Protein AF-A0A7S2UFF2-F1 (afdb_monomer_lite)

Structure (mmCIF, N/CA/C/O backbone):
data_AF-A0A7S2UFF2-F1
#
_entry.id   AF-A0A7S2UFF2-F1
#
loop_
_atom_site.group_PDB
_atom_site.id
_atom_site.type_symbol
_atom_site.label_atom_id
_atom_site.label_alt_id
_atom_site.label_comp_id
_atom_site.label_asym_id
_atom_site.label_entity_id
_atom_site.label_seq_id
_atom_site.pdbx_PDB_ins_code
_atom_site.Cartn_x
_atom_site.Cartn_y
_atom_site.Cartn_z
_atom_site.occupancy
_atom_site.B_iso_or_equiv
_atom_site.auth_seq_id
_atom_site.auth_comp_id
_atom_site.auth_asym_id
_atom_site.auth_atom_id
_atom_site.pdbx_PDB_model_num
ATOM 1 N N . PHE A 1 1 ? 6.960 1.134 -27.432 1.00 47.16 1 PHE A N 1
ATOM 2 C CA . PHE A 1 1 ? 6.741 1.062 -25.981 1.00 47.16 1 PHE A CA 1
ATOM 3 C C . PHE A 1 1 ? 5.262 0.842 -25.765 1.00 47.16 1 PHE A C 1
ATOM 5 O O . PHE A 1 1 ? 4.480 1.693 -26.168 1.00 47.16 1 PHE A O 1
ATOM 12 N N . GLN A 1 2 ? 4.881 -0.328 -25.266 1.00 40.84 2 GLN A N 1
ATOM 13 C CA . GLN A 1 2 ? 3.523 -0.578 -24.803 1.00 40.84 2 GLN A CA 1
ATOM 14 C C . GLN A 1 2 ? 3.663 -0.818 -23.306 1.00 40.84 2 GLN A C 1
ATOM 16 O O . GLN A 1 2 ? 4.032 -1.906 -22.887 1.00 40.84 2 GLN A O 1
ATOM 21 N N . GLU A 1 3 ? 3.528 0.259 -22.533 1.00 48.69 3 GLU A N 1
ATOM 22 C CA . GLU A 1 3 ? 3.512 0.194 -21.074 1.00 48.69 3 GLU A CA 1
ATOM 23 C C . GLU A 1 3 ? 2.222 -0.523 -20.684 1.00 48.69 3 GLU A C 1
ATOM 25 O O . GLU A 1 3 ? 1.137 0.059 -20.717 1.00 48.69 3 GLU A O 1
ATOM 30 N N . SER A 1 4 ? 2.317 -1.822 -20.415 1.00 48.69 4 SER A N 1
ATOM 31 C CA . SER A 1 4 ? 1.225 -2.543 -19.784 1.00 48.69 4 SER A CA 1
ATOM 32 C C . SER A 1 4 ? 1.047 -1.993 -18.372 1.00 48.69 4 SER A C 1
ATOM 34 O O . SER A 1 4 ? 1.967 -2.075 -17.557 1.00 48.69 4 SER A O 1
ATOM 36 N N . GLN A 1 5 ? -0.135 -1.446 -18.091 1.00 57.25 5 GLN A N 1
ATOM 37 C CA . GLN A 1 5 ? -0.567 -1.102 -16.731 1.00 57.25 5 GLN A CA 1
ATOM 38 C C . GLN A 1 5 ? -1.085 -2.337 -15.975 1.00 57.25 5 GLN A C 1
ATOM 40 O O . GLN A 1 5 ? -1.509 -2.225 -14.832 1.00 57.25 5 GLN A O 1
ATOM 45 N N . ASP A 1 6 ? -1.036 -3.510 -16.612 1.00 65.00 6 ASP A N 1
ATOM 46 C CA . ASP A 1 6 ? -1.548 -4.761 -16.071 1.00 65.00 6 ASP A CA 1
ATOM 47 C C . ASP A 1 6 ? -0.401 -5.633 -15.549 1.00 65.00 6 ASP A C 1
ATOM 49 O O . ASP A 1 6 ? 0.459 -6.077 -16.325 1.00 65.00 6 ASP A O 1
ATOM 53 N N . VAL A 1 7 ? -0.437 -5.923 -14.244 1.00 63.56 7 VAL A N 1
ATOM 54 C CA . VAL A 1 7 ? 0.519 -6.790 -13.531 1.00 63.56 7 VAL A CA 1
ATOM 55 C C . VAL A 1 7 ? 0.702 -8.146 -14.215 1.00 63.56 7 VAL A C 1
ATOM 57 O O . VAL A 1 7 ? 1.825 -8.621 -14.351 1.00 63.56 7 VAL A O 1
ATOM 60 N N . GLU A 1 8 ? -0.378 -8.725 -14.741 1.00 67.25 8 GLU A N 1
ATOM 61 C CA . GLU A 1 8 ? -0.381 -10.045 -15.386 1.00 67.25 8 GLU A CA 1
ATOM 62 C C . GLU A 1 8 ? 0.352 -10.062 -16.735 1.00 67.25 8 GLU A C 1
ATOM 64 O O . GLU A 1 8 ? 0.921 -11.075 -17.142 1.00 67.25 8 GLU A O 1
ATOM 69 N N . SER A 1 9 ? 0.359 -8.935 -17.450 1.00 70.38 9 SER A N 1
ATOM 70 C CA . SER A 1 9 ? 0.956 -8.851 -18.789 1.00 70.38 9 SER A CA 1
ATOM 71 C C . SER A 1 9 ? 2.381 -8.296 -18.781 1.00 70.38 9 SER A C 1
ATOM 73 O O . SER A 1 9 ? 3.124 -8.482 -19.752 1.00 70.38 9 SER A O 1
ATOM 75 N N . CYS A 1 10 ? 2.805 -7.689 -17.670 1.00 76.25 10 CYS A N 1
ATOM 76 C CA . CYS A 1 10 ? 4.145 -7.134 -17.519 1.00 76.25 10 CYS A CA 1
ATOM 77 C C . CYS A 1 10 ? 5.276 -8.181 -17.660 1.00 76.25 10 CYS A C 1
ATOM 79 O O . CYS A 1 10 ? 6.184 -7.938 -18.457 1.00 76.25 10 CYS A O 1
ATOM 81 N N . PRO A 1 11 ? 5.217 -9.378 -17.035 1.00 66.12 11 PRO A N 1
ATOM 82 C CA . PRO A 1 11 ? 6.264 -10.400 -17.171 1.00 66.12 11 PRO A CA 1
ATOM 83 C C . PRO A 1 11 ? 6.391 -10.959 -18.595 1.00 66.12 11 PRO A C 1
ATOM 85 O O . PRO A 1 11 ? 7.416 -11.526 -18.966 1.00 66.12 11 PRO A O 1
ATOM 88 N N . SER A 1 12 ? 5.328 -10.825 -19.396 1.00 67.31 12 SER A N 1
ATOM 89 C CA . SER A 1 12 ? 5.293 -11.247 -20.800 1.00 67.31 12 SER A CA 1
ATOM 90 C C . SER A 1 12 ? 5.711 -10.146 -21.781 1.00 67.31 12 SER A C 1
ATOM 92 O O . SER A 1 12 ? 5.863 -10.407 -22.977 1.00 67.31 12 SER A O 1
ATOM 94 N N . SER A 1 13 ? 5.901 -8.922 -21.283 1.00 73.12 13 SER A N 1
ATOM 95 C CA . SER A 1 13 ? 6.317 -7.766 -22.069 1.00 73.12 13 SER A CA 1
ATOM 96 C C . SER A 1 13 ? 7.838 -7.680 -22.147 1.00 73.12 13 SER A C 1
ATOM 98 O O . SER A 1 13 ? 8.546 -8.081 -21.223 1.00 73.12 13 SER A O 1
ATOM 100 N N . VAL A 1 14 ? 8.340 -7.150 -23.264 1.00 73.75 14 VAL A N 1
ATOM 101 C CA . VAL A 1 14 ? 9.775 -6.958 -23.493 1.00 73.75 14 VAL A CA 1
ATOM 102 C C . VAL A 1 14 ? 10.112 -5.496 -23.753 1.00 73.75 14 VAL A C 1
ATOM 104 O O . VAL A 1 14 ? 9.327 -4.760 -24.362 1.00 73.75 14 VAL A O 1
ATOM 107 N N . ASP A 1 15 ? 11.288 -5.079 -23.299 1.00 68.06 15 ASP A N 1
ATOM 108 C CA . ASP A 1 15 ? 11.836 -3.757 -23.568 1.00 68.06 15 ASP A CA 1
ATOM 109 C C . ASP A 1 15 ? 12.327 -3.613 -25.024 1.00 68.06 15 ASP A C 1
ATOM 111 O O . ASP A 1 15 ? 12.180 -4.505 -25.864 1.00 68.06 15 ASP A O 1
ATOM 115 N N . ALA A 1 16 ? 12.8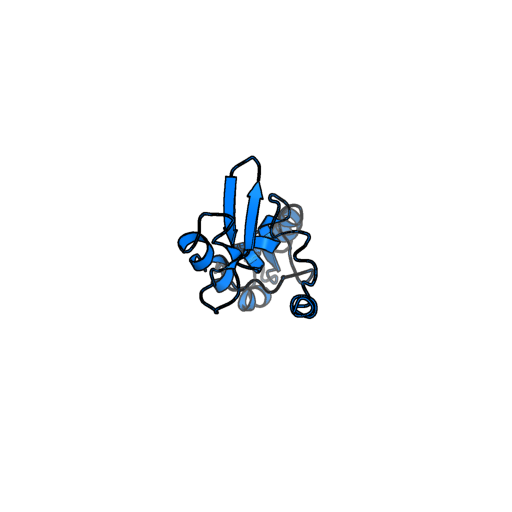90 -2.446 -25.352 1.00 66.94 16 ALA A N 1
ATOM 116 C CA . ALA A 1 16 ? 13.390 -2.150 -26.695 1.00 66.94 16 ALA A CA 1
ATOM 117 C C . ALA A 1 16 ? 14.534 -3.081 -27.148 1.00 66.94 16 ALA A C 1
ATOM 119 O O . ALA A 1 16 ? 14.763 -3.205 -28.353 1.00 66.94 16 ALA A O 1
ATOM 120 N N . ASP A 1 17 ? 15.204 -3.739 -26.202 1.00 71.88 17 ASP A N 1
ATOM 121 C CA . ASP A 1 17 ? 16.314 -4.664 -26.421 1.00 71.88 17 ASP A CA 1
ATOM 122 C C . ASP A 1 17 ? 15.859 -6.138 -26.391 1.00 71.88 17 ASP A C 1
ATOM 124 O O . ASP A 1 17 ? 16.657 -7.046 -26.634 1.00 71.88 17 ASP A O 1
ATOM 128 N N . GLY A 1 18 ? 14.565 -6.391 -26.159 1.00 68.50 18 GLY A N 1
ATOM 129 C CA . GLY A 1 18 ? 13.975 -7.728 -26.105 1.00 68.50 18 GLY A CA 1
ATOM 130 C C . GLY A 1 18 ? 14.097 -8.414 -24.741 1.00 68.50 18 GLY A C 1
ATOM 131 O O . GLY A 1 18 ? 13.830 -9.614 -24.651 1.00 68.50 18 GLY A O 1
ATOM 132 N N . SER A 1 19 ? 14.490 -7.689 -23.692 1.00 75.88 19 SER A N 1
ATOM 133 C CA . SER A 1 19 ? 14.579 -8.217 -22.327 1.00 75.88 19 SER A CA 1
ATOM 134 C C . SER A 1 19 ? 13.219 -8.162 -21.642 1.00 75.88 19 SER A C 1
ATOM 136 O O . SER A 1 19 ? 12.471 -7.209 -21.838 1.00 75.88 19 SER A O 1
ATOM 138 N N . ALA A 1 20 ? 12.898 -9.173 -20.831 1.00 74.38 20 ALA A N 1
ATOM 139 C CA . ALA A 1 20 ? 11.646 -9.204 -20.080 1.00 74.38 20 ALA A CA 1
ATOM 140 C C . ALA A 1 20 ? 11.558 -8.024 -19.101 1.00 74.38 20 ALA A C 1
ATOM 142 O O . ALA A 1 20 ? 12.538 -7.684 -18.431 1.00 74.38 20 ALA A O 1
ATOM 143 N N . CYS A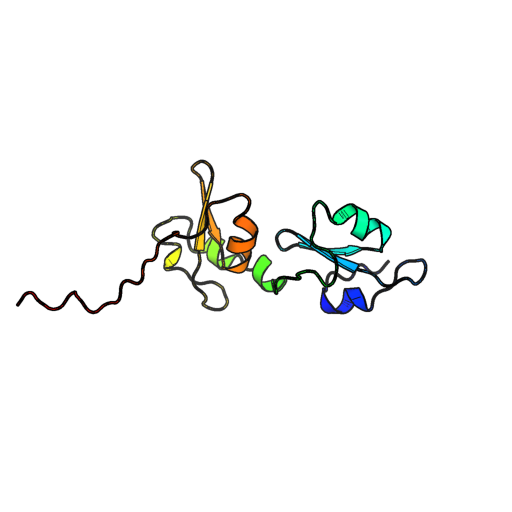 1 21 ? 10.378 -7.423 -19.014 1.00 80.81 21 CYS A N 1
ATOM 144 C CA . CYS A 1 21 ? 10.108 -6.371 -18.051 1.00 80.81 21 CYS A CA 1
ATOM 145 C C . CYS A 1 21 ? 9.827 -6.944 -16.653 1.00 80.81 21 CYS A C 1
ATOM 147 O O . CYS A 1 21 ? 9.355 -8.069 -16.487 1.00 80.81 21 CYS A O 1
ATOM 149 N N . VAL A 1 22 ? 10.103 -6.130 -15.641 1.00 84.25 22 VAL A N 1
ATOM 150 C CA . VAL A 1 22 ? 9.872 -6.396 -14.225 1.00 84.25 22 VAL A CA 1
ATOM 151 C C . VAL A 1 22 ? 8.720 -5.519 -13.757 1.00 84.25 22 VAL A C 1
ATOM 153 O O . VAL A 1 22 ? 8.745 -4.298 -13.928 1.00 84.25 22 VAL A O 1
ATOM 156 N N . TRP A 1 23 ? 7.710 -6.134 -13.148 1.00 84.75 23 TRP A N 1
ATOM 157 C CA . TRP A 1 23 ? 6.645 -5.381 -12.500 1.00 84.75 23 TRP A CA 1
ATOM 158 C C . TRP A 1 23 ? 7.160 -4.762 -11.206 1.00 84.75 23 TRP A C 1
ATOM 160 O O . TRP A 1 23 ? 7.757 -5.458 -10.385 1.00 84.75 23 TRP A O 1
ATOM 170 N N . CYS A 1 24 ? 6.920 -3.467 -11.031 1.00 83.44 24 CYS A N 1
ATOM 171 C CA . CYS A 1 24 ? 7.219 -2.739 -9.810 1.00 83.44 24 CYS A CA 1
ATOM 172 C C . CYS A 1 24 ? 5.956 -2.072 -9.272 1.00 83.44 24 CYS A C 1
ATOM 174 O O . CYS A 1 24 ? 5.275 -1.376 -10.020 1.00 83.44 24 CYS A O 1
ATOM 176 N N . SER A 1 25 ? 5.672 -2.216 -7.980 1.00 81.88 25 SER A N 1
ATOM 177 C CA . SER A 1 25 ? 4.520 -1.614 -7.313 1.00 81.88 25 SER A CA 1
ATOM 178 C C . SER A 1 25 ? 4.903 -0.820 -6.062 1.00 81.88 25 SER A C 1
ATOM 180 O O . SER A 1 25 ? 5.854 -1.138 -5.347 1.00 81.88 25 SER A O 1
ATOM 182 N N . ALA A 1 26 ? 4.172 0.260 -5.801 1.00 76.12 26 ALA A N 1
ATOM 183 C CA . ALA A 1 26 ? 4.255 1.040 -4.570 1.00 76.12 26 ALA A CA 1
ATOM 184 C C . ALA A 1 26 ? 2.927 1.750 -4.319 1.00 76.12 26 ALA A C 1
ATOM 186 O O . ALA A 1 26 ? 2.388 2.366 -5.236 1.00 76.12 26 ALA A O 1
ATOM 187 N N . ALA A 1 27 ? 2.429 1.706 -3.079 1.00 67.88 27 ALA A N 1
ATOM 188 C CA . ALA A 1 27 ? 1.237 2.445 -2.646 1.00 67.88 27 ALA A CA 1
ATOM 189 C C . ALA A 1 27 ? 0.037 2.316 -3.608 1.00 67.88 27 ALA A C 1
ATOM 191 O O . ALA A 1 27 ? -0.625 3.303 -3.920 1.00 67.88 27 ALA A O 1
ATOM 192 N N . GLY A 1 28 ? -0.201 1.109 -4.128 1.00 62.81 28 GLY A N 1
ATOM 193 C CA . GLY A 1 28 ? -1.308 0.858 -5.044 1.00 62.81 28 GLY A CA 1
ATOM 194 C C . GLY A 1 28 ? -1.089 1.290 -6.500 1.00 62.81 28 GLY A C 1
ATOM 195 O O . GLY A 1 28 ? -1.969 1.170 -7.338 1.00 62.81 28 GLY A O 1
ATOM 196 N N . PHE A 1 29 ? 0.082 1.806 -6.850 1.00 65.75 29 PHE A N 1
ATOM 197 C CA . PHE A 1 29 ? 0.446 2.068 -8.236 1.00 65.75 29 PHE A CA 1
ATOM 198 C C . PHE A 1 29 ? 1.442 1.018 -8.711 1.00 65.75 29 PHE A C 1
ATOM 200 O O . PHE A 1 29 ? 2.334 0.621 -7.959 1.00 65.75 29 PHE A O 1
ATOM 207 N N . GLY A 1 30 ? 1.308 0.597 -9.965 1.00 78.06 30 GLY A N 1
ATOM 208 C CA . GLY A 1 30 ? 2.181 -0.384 -10.580 1.00 78.06 30 GLY A CA 1
ATOM 209 C C . GLY A 1 30 ? 2.688 0.065 -11.944 1.00 78.06 30 GLY A C 1
ATOM 210 O O . GLY A 1 30 ? 1.964 0.681 -12.725 1.00 78.06 30 GLY A O 1
ATOM 211 N N . VAL A 1 31 ? 3.955 -0.223 -12.218 1.00 82.81 31 VAL A N 1
ATOM 212 C CA . VAL A 1 31 ? 4.627 0.126 -13.467 1.00 82.81 31 VAL A CA 1
ATOM 213 C C . VAL A 1 31 ? 5.533 -1.008 -13.916 1.00 82.81 31 VAL A C 1
ATOM 215 O O . VAL A 1 31 ? 6.210 -1.660 -13.122 1.00 82.81 31 VAL A O 1
ATOM 218 N N . CYS A 1 32 ? 5.550 -1.229 -15.223 1.00 84.19 32 CYS A N 1
ATOM 219 C CA . CYS A 1 32 ? 6.403 -2.215 -15.856 1.00 84.19 32 CYS A CA 1
ATOM 220 C C . CYS A 1 32 ? 7.736 -1.558 -16.247 1.00 84.19 32 CYS A C 1
ATOM 222 O O . CYS A 1 32 ? 7.758 -0.650 -17.080 1.00 84.19 32 CYS A O 1
ATOM 224 N N . LEU A 1 33 ? 8.835 -1.985 -15.626 1.00 84.00 33 LEU A N 1
ATOM 225 C CA . LEU A 1 33 ? 10.170 -1.400 -15.785 1.00 84.00 33 LEU A CA 1
ATOM 226 C C . LEU A 1 33 ? 11.133 -2.397 -16.427 1.00 84.00 33 LEU A C 1
ATOM 228 O O . LEU A 1 33 ? 11.008 -3.602 -16.230 1.00 84.00 33 LEU A O 1
ATOM 232 N N . ASN A 1 34 ? 12.130 -1.917 -17.170 1.00 84.06 34 ASN A N 1
ATOM 233 C CA . ASN A 1 34 ? 13.243 -2.786 -17.559 1.00 84.06 34 ASN A CA 1
ATOM 234 C C . ASN A 1 34 ? 14.139 -3.108 -16.344 1.00 84.06 34 ASN A C 1
ATOM 236 O O . ASN A 1 34 ? 13.969 -2.540 -15.262 1.00 84.06 34 ASN A O 1
ATOM 240 N N . ALA A 1 35 ? 15.105 -4.012 -16.518 1.00 81.50 35 ALA A N 1
ATOM 241 C CA . ALA A 1 35 ? 15.973 -4.464 -15.429 1.00 81.50 35 ALA A CA 1
ATOM 242 C C . ALA A 1 35 ? 16.677 -3.298 -14.705 1.00 81.50 35 ALA A C 1
ATOM 244 O O . ALA A 1 35 ? 16.555 -3.173 -13.486 1.00 81.50 35 ALA A O 1
ATOM 245 N N . ASP A 1 36 ? 17.315 -2.395 -15.453 1.00 82.06 36 ASP A N 1
ATOM 246 C CA . ASP A 1 36 ? 18.051 -1.256 -14.891 1.00 82.06 36 ASP A CA 1
ATOM 247 C C . ASP A 1 36 ? 17.133 -0.280 -14.136 1.00 82.06 36 ASP A C 1
ATOM 249 O O . ASP A 1 36 ? 17.470 0.219 -13.059 1.00 82.06 36 ASP A O 1
ATOM 253 N N . GLN A 1 37 ? 15.949 -0.010 -14.686 1.00 80.56 37 GLN A N 1
ATOM 254 C CA . GLN A 1 37 ? 14.937 0.838 -14.059 1.00 80.56 37 GLN A CA 1
ATOM 255 C C . GLN A 1 37 ? 14.379 0.194 -12.788 1.00 80.56 37 GLN A C 1
ATOM 257 O O . GLN A 1 37 ? 14.198 0.888 -11.789 1.00 80.56 37 GLN A O 1
ATOM 262 N N . SER A 1 38 ? 14.146 -1.120 -12.801 1.00 83.56 38 SER A N 1
ATOM 263 C CA . SER A 1 38 ? 13.672 -1.865 -11.634 1.00 83.56 38 SER A CA 1
ATOM 264 C C . SER A 1 38 ? 14.708 -1.860 -10.506 1.00 83.56 38 SER A C 1
ATOM 266 O O . SER A 1 38 ? 14.363 -1.602 -9.355 1.00 83.56 38 SER A O 1
ATOM 268 N N . ASP A 1 39 ? 15.994 -2.022 -10.829 1.00 83.50 39 ASP A N 1
ATOM 269 C CA . ASP A 1 39 ? 17.088 -1.950 -9.858 1.00 83.50 39 ASP A CA 1
ATOM 270 C C . ASP A 1 39 ? 17.197 -0.560 -9.221 1.00 83.50 39 ASP A C 1
ATOM 272 O O . ASP A 1 39 ? 17.419 -0.444 -8.013 1.00 83.50 39 ASP A O 1
ATOM 276 N N . ALA A 1 40 ? 16.978 0.496 -10.006 1.00 82.19 40 ALA A N 1
ATOM 277 C CA . ALA A 1 40 ? 16.925 1.866 -9.506 1.00 82.19 40 ALA A CA 1
ATOM 278 C C . ALA A 1 40 ? 15.653 2.169 -8.690 1.00 82.19 40 ALA A C 1
ATOM 280 O O . ALA A 1 40 ? 15.687 3.043 -7.821 1.00 82.19 40 ALA A O 1
ATOM 281 N N . ALA A 1 41 ? 14.546 1.469 -8.954 1.00 83.25 41 ALA A N 1
ATOM 282 C CA . ALA A 1 41 ? 13.257 1.668 -8.292 1.00 83.25 41 ALA A CA 1
ATOM 283 C C . ALA A 1 41 ? 13.130 0.923 -6.954 1.00 83.25 41 ALA A C 1
ATOM 285 O O . ALA A 1 41 ? 12.373 1.380 -6.101 1.00 83.25 41 ALA A O 1
ATOM 286 N N . LYS A 1 42 ? 13.906 -0.145 -6.718 1.00 81.38 42 LYS A N 1
ATOM 287 C CA . LYS A 1 42 ? 13.919 -0.939 -5.465 1.00 81.38 42 LYS A CA 1
ATOM 288 C C . LYS A 1 42 ? 13.949 -0.144 -4.142 1.00 81.38 42 LYS A C 1
ATOM 290 O O . LYS A 1 42 ? 13.377 -0.624 -3.168 1.00 81.38 42 LYS A O 1
ATOM 295 N N . PRO A 1 43 ? 14.594 1.037 -4.030 1.00 81.94 43 PRO A N 1
ATOM 296 C CA . PRO A 1 43 ? 14.534 1.843 -2.804 1.00 81.94 43 PRO A CA 1
ATOM 297 C C . PRO A 1 43 ? 13.169 2.494 -2.531 1.00 81.94 43 PRO A C 1
ATOM 299 O O . PRO A 1 43 ? 12.934 2.956 -1.416 1.00 81.94 43 PRO A O 1
ATOM 302 N N . TYR A 1 44 ? 12.305 2.584 -3.542 1.00 77.62 44 TYR A N 1
ATOM 303 C CA . TYR A 1 44 ? 11.036 3.320 -3.514 1.00 77.62 44 TYR A CA 1
ATOM 304 C C . TYR A 1 44 ? 9.825 2.446 -3.855 1.00 77.62 44 TYR A C 1
ATOM 306 O O . TYR A 1 44 ? 8.700 2.815 -3.530 1.00 77.62 44 TYR A O 1
ATOM 314 N N . MET A 1 45 ? 10.051 1.318 -4.527 1.00 82.94 45 MET A N 1
ATOM 315 C CA . MET A 1 45 ? 9.034 0.399 -5.016 1.00 82.94 45 MET A CA 1
ATOM 316 C C . MET A 1 45 ? 9.457 -1.043 -4.771 1.00 82.94 45 MET A C 1
ATOM 318 O O . MET A 1 45 ? 10.643 -1.370 -4.735 1.00 82.94 45 MET A O 1
ATOM 322 N N . THR A 1 46 ? 8.466 -1.911 -4.666 1.00 82.38 46 THR A N 1
ATOM 323 C CA . THR A 1 46 ? 8.642 -3.355 -4.646 1.00 82.38 46 THR A CA 1
ATOM 324 C C . THR A 1 46 ? 8.678 -3.865 -6.078 1.00 82.38 46 THR A C 1
ATOM 326 O O . THR A 1 46 ? 7.744 -3.610 -6.823 1.00 82.38 46 THR A O 1
ATOM 329 N N . CYS A 1 47 ? 9.740 -4.556 -6.487 1.00 82.75 47 CYS A N 1
ATOM 330 C CA . CYS A 1 47 ? 9.939 -4.987 -7.873 1.00 82.75 47 CYS A CA 1
ATOM 331 C C . CYS A 1 47 ? 10.180 -6.496 -7.965 1.00 82.75 47 CYS A C 1
ATOM 333 O O . CYS A 1 47 ? 11.026 -7.023 -7.242 1.00 82.75 47 CYS A O 1
ATOM 335 N N . GLY A 1 48 ? 9.522 -7.159 -8.917 1.00 75.00 48 GLY A N 1
ATOM 336 C CA . GLY A 1 48 ? 9.643 -8.599 -9.160 1.00 75.00 48 GLY A CA 1
ATOM 337 C C . GLY A 1 48 ? 8.804 -9.458 -8.208 1.00 75.00 48 GLY A C 1
ATOM 338 O O . GLY A 1 48 ? 7.871 -8.973 -7.575 1.00 75.00 48 GLY A O 1
ATOM 339 N N . ASP A 1 49 ? 9.142 -10.748 -8.115 1.00 64.62 49 ASP A N 1
ATOM 340 C CA . ASP A 1 49 ? 8.395 -11.752 -7.333 1.00 64.62 49 ASP A CA 1
ATOM 341 C C . ASP A 1 49 ? 8.462 -11.541 -5.807 1.00 64.62 49 ASP A C 1
ATOM 343 O O . ASP A 1 49 ? 7.734 -12.183 -5.044 1.00 64.62 49 ASP A O 1
ATOM 347 N N . ASP A 1 50 ? 9.324 -10.640 -5.335 1.00 51.56 50 ASP A N 1
ATOM 348 C CA . ASP A 1 50 ? 9.423 -10.295 -3.923 1.00 51.56 50 ASP A CA 1
ATOM 349 C C . ASP A 1 50 ? 8.267 -9.366 -3.531 1.00 51.56 50 ASP A C 1
ATOM 351 O O . ASP A 1 50 ? 8.448 -8.169 -3.372 1.00 51.56 50 ASP A O 1
ATOM 355 N N . LYS A 1 51 ? 7.084 -9.953 -3.320 1.00 48.22 51 LYS A N 1
ATOM 356 C CA . LYS A 1 51 ? 5.876 -9.345 -2.727 1.00 48.22 51 LYS A CA 1
ATOM 357 C C . LYS A 1 51 ? 5.164 -8.311 -3.602 1.00 48.22 51 LYS A C 1
ATOM 359 O O . LYS A 1 51 ? 4.988 -7.157 -3.218 1.00 48.22 51 LYS A O 1
ATOM 364 N N . VAL A 1 52 ? 4.573 -8.790 -4.689 1.00 44.34 52 VAL A N 1
ATOM 365 C CA . VAL A 1 52 ? 3.240 -8.293 -5.043 1.00 44.34 52 VAL A CA 1
ATOM 366 C C . VAL A 1 52 ? 2.330 -8.731 -3.890 1.00 44.34 52 VAL A C 1
ATOM 368 O O . VAL A 1 52 ? 1.968 -9.897 -3.794 1.00 44.34 52 VAL A O 1
ATOM 371 N N . SER A 1 53 ? 2.083 -7.861 -2.908 1.00 47.38 53 SER A N 1
ATOM 372 C CA . SER A 1 53 ? 0.851 -8.002 -2.129 1.00 47.38 53 SER A CA 1
ATOM 373 C C . SER A 1 53 ? -0.279 -7.882 -3.141 1.00 47.38 53 SER A C 1
ATOM 375 O O . SER A 1 53 ? -0.209 -6.967 -3.964 1.00 47.38 53 SER A O 1
ATOM 377 N N . ASP A 1 54 ? -1.216 -8.826 -3.105 1.00 49.34 54 ASP A N 1
ATOM 378 C CA . ASP A 1 54 ? -2.365 -9.023 -4.001 1.00 49.34 54 ASP A CA 1
ATOM 379 C C . ASP A 1 54 ? -3.347 -7.831 -4.005 1.00 49.34 54 ASP A C 1
ATOM 381 O O . ASP A 1 54 ? -4.543 -7.993 -3.819 1.00 49.34 54 ASP A O 1
ATOM 385 N N . ILE A 1 55 ? -2.834 -6.613 -4.163 1.00 48.34 55 ILE A N 1
ATOM 386 C CA . ILE A 1 55 ? -3.616 -5.395 -4.256 1.00 48.34 55 ILE A CA 1
ATOM 387 C C . ILE A 1 55 ? -4.039 -5.292 -5.716 1.00 48.34 55 ILE A C 1
ATOM 389 O O . ILE A 1 55 ? -3.242 -4.900 -6.580 1.00 48.34 55 ILE A O 1
ATOM 393 N N . GLU A 1 56 ? -5.278 -5.670 -5.998 1.00 55.44 56 GLU A N 1
ATOM 394 C CA . GLU A 1 56 ? -5.852 -5.506 -7.323 1.00 55.44 56 GLU A CA 1
ATOM 395 C C . GLU A 1 56 ? -6.008 -4.008 -7.616 1.00 55.44 56 GLU A C 1
ATOM 397 O O . GLU A 1 56 ? -6.348 -3.202 -6.749 1.00 55.44 56 GLU A O 1
ATOM 402 N N . VAL A 1 57 ? -5.776 -3.597 -8.867 1.00 53.22 57 VAL A N 1
ATOM 403 C CA . VAL A 1 57 ? -5.922 -2.186 -9.289 1.00 53.22 57 VAL A CA 1
ATOM 404 C C . VAL A 1 57 ? -7.344 -1.659 -9.021 1.00 53.22 57 VAL A C 1
ATOM 406 O O . VAL A 1 57 ? -7.533 -0.454 -8.826 1.00 53.22 57 VAL A O 1
ATOM 409 N N . SER A 1 58 ? -8.339 -2.552 -8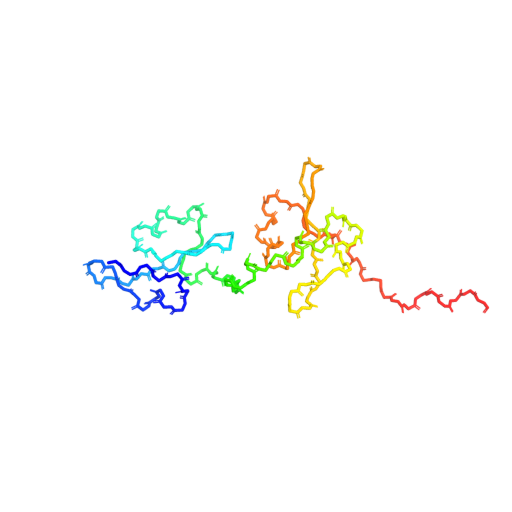.969 1.00 54.41 58 SER A N 1
ATOM 410 C CA . SER A 1 58 ? -9.707 -2.254 -8.529 1.00 54.41 58 SER A CA 1
ATOM 411 C C . SER A 1 58 ? -9.765 -1.723 -7.103 1.00 54.41 58 SER A C 1
ATOM 413 O O . SER A 1 58 ? -10.468 -0.746 -6.860 1.00 54.41 58 SER A O 1
ATOM 415 N N . ASP A 1 59 ? -8.980 -2.295 -6.200 1.00 54.06 59 ASP A N 1
ATOM 416 C CA . ASP A 1 59 ? -9.075 -2.063 -4.757 1.00 54.06 59 ASP A CA 1
ATOM 417 C C . ASP A 1 59 ? -8.411 -0.728 -4.396 1.00 54.06 59 ASP A C 1
ATOM 419 O O . ASP A 1 59 ? -8.789 -0.034 -3.455 1.00 54.06 59 ASP A O 1
ATOM 423 N N . ILE A 1 60 ? -7.463 -0.278 -5.219 1.00 59.28 60 ILE A N 1
ATOM 424 C CA . ILE A 1 60 ? -6.840 1.047 -5.090 1.00 59.28 60 ILE A CA 1
ATOM 425 C C . ILE A 1 60 ? -7.770 2.138 -5.620 1.00 59.28 60 ILE A C 1
ATOM 427 O O . ILE A 1 60 ? -7.789 3.249 -5.091 1.00 59.28 60 ILE A O 1
ATOM 431 N N . MET A 1 61 ? -8.539 1.836 -6.670 1.00 61.03 61 MET A N 1
ATOM 432 C CA . MET A 1 61 ? -9.541 2.753 -7.216 1.00 61.03 61 MET A CA 1
ATOM 433 C C . MET A 1 61 ? -10.869 2.717 -6.457 1.00 61.03 61 MET A C 1
ATOM 435 O O . MET A 1 61 ? -11.729 3.568 -6.715 1.00 61.03 61 MET A O 1
ATOM 439 N N . ASP A 1 62 ? -11.041 1.781 -5.525 1.00 70.88 62 ASP A N 1
ATOM 440 C CA . ASP A 1 62 ? -12.219 1.743 -4.682 1.00 70.88 62 ASP A CA 1
ATOM 441 C C . ASP A 1 62 ? -12.185 2.872 -3.642 1.00 70.88 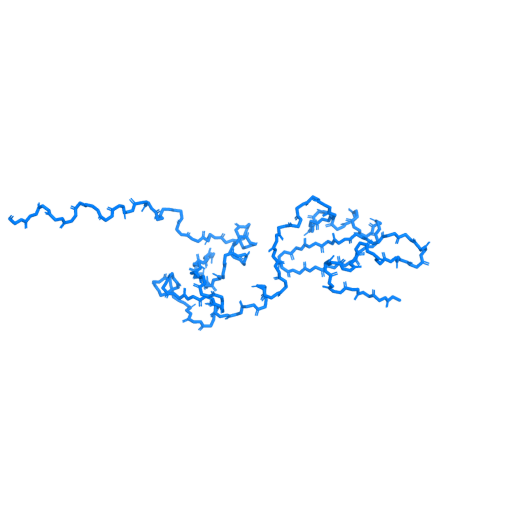62 ASP A C 1
ATOM 443 O O . ASP A 1 62 ? -11.515 2.831 -2.611 1.00 70.88 62 ASP A O 1
ATOM 447 N N . MET A 1 63 ? -12.936 3.925 -3.953 1.00 76.19 63 MET A N 1
ATOM 448 C CA . MET A 1 63 ? -13.102 5.119 -3.128 1.00 76.19 63 MET A CA 1
ATOM 449 C C . MET A 1 63 ? -14.369 5.063 -2.265 1.00 76.19 63 MET A C 1
ATOM 451 O O . MET A 1 63 ? -14.796 6.102 -1.756 1.00 76.19 63 MET A O 1
ATOM 455 N N . SER A 1 64 ? -15.018 3.905 -2.147 1.00 84.06 64 SER A N 1
ATOM 456 C CA . SER A 1 64 ? -16.213 3.706 -1.314 1.00 84.06 64 SER A CA 1
ATOM 457 C C . SER A 1 64 ? -15.933 4.071 0.144 1.00 84.06 64 SER A C 1
ATOM 459 O O . SER A 1 64 ? -16.543 5.008 0.655 1.00 84.06 64 SER A O 1
ATOM 461 N N . CYS A 1 65 ? -14.916 3.467 0.766 1.00 84.38 65 CYS A N 1
ATOM 462 C CA . CYS A 1 65 ? -14.534 3.775 2.145 1.00 84.38 65 CYS A CA 1
ATOM 463 C C . CYS A 1 65 ? -14.218 5.261 2.357 1.00 84.38 65 CYS A C 1
ATOM 465 O O . CYS A 1 65 ? -14.651 5.850 3.345 1.00 84.38 65 CYS A O 1
ATOM 467 N N . PHE A 1 66 ? -13.547 5.902 1.397 1.00 82.44 66 PHE A N 1
ATOM 468 C CA . PHE A 1 66 ? -13.243 7.333 1.461 1.00 82.44 66 PHE A CA 1
ATOM 469 C C . PHE A 1 66 ? -14.496 8.226 1.404 1.00 82.44 66 PHE A C 1
ATOM 471 O O . PHE A 1 66 ? -14.519 9.311 1.990 1.00 82.44 66 PHE A O 1
ATOM 478 N N . GLN A 1 67 ? -15.526 7.811 0.664 1.00 77.69 67 GLN A N 1
ATOM 479 C CA . GLN A 1 67 ? -16.749 8.592 0.462 1.00 77.69 67 GLN A CA 1
ATOM 480 C C . GLN A 1 67 ? -17.783 8.381 1.569 1.00 77.69 67 GLN A C 1
ATOM 482 O O . GLN A 1 67 ? -18.480 9.335 1.925 1.00 77.69 67 GLN A O 1
ATOM 487 N N . GLU A 1 68 ? -17.878 7.165 2.104 1.00 67.94 68 GLU A N 1
ATOM 488 C CA . GLU A 1 68 ? -18.928 6.770 3.044 1.00 67.94 68 GLU A CA 1
ATOM 489 C C . GLU A 1 68 ? -18.723 7.384 4.439 1.00 67.94 68 GLU A C 1
ATOM 491 O O . GLU A 1 68 ? -19.690 7.760 5.106 1.00 67.94 68 GLU A O 1
ATOM 496 N N . SER A 1 69 ? -17.467 7.537 4.878 1.00 66.12 69 SER A N 1
ATOM 497 C CA . SER A 1 69 ? -17.157 8.041 6.214 1.00 66.12 69 SER A CA 1
ATOM 498 C C . SER A 1 69 ? -15.874 8.874 6.272 1.00 66.12 69 SER A C 1
ATOM 500 O O . SER A 1 69 ? -14.795 8.457 5.863 1.00 66.12 69 SER A O 1
ATOM 502 N N . GLN A 1 70 ? -15.991 10.063 6.865 1.00 71.69 70 GLN A N 1
ATOM 503 C CA . GLN A 1 70 ? -14.860 10.931 7.222 1.00 71.69 70 GLN A CA 1
ATOM 504 C C . GLN A 1 70 ? -14.709 11.073 8.742 1.00 71.69 70 GLN A C 1
ATOM 506 O O . GLN A 1 70 ? -14.067 12.009 9.220 1.00 71.69 70 GLN A O 1
ATOM 511 N N . ASP A 1 71 ? -15.330 10.177 9.506 1.00 77.94 71 ASP A N 1
ATOM 512 C CA . ASP A 1 71 ? -15.335 10.225 10.962 1.00 77.94 71 ASP A CA 1
ATOM 513 C C . ASP A 1 71 ? -14.948 8.868 11.559 1.00 77.94 71 ASP A C 1
ATOM 515 O O . ASP A 1 71 ? -15.397 7.815 11.106 1.00 77.94 71 ASP A O 1
ATOM 519 N N . VAL A 1 72 ? -14.123 8.918 12.605 1.00 81.19 72 VAL A N 1
ATOM 520 C CA . VAL A 1 72 ? -13.542 7.744 13.266 1.00 81.19 72 VAL A CA 1
ATOM 521 C C . VAL A 1 72 ? -14.591 6.760 13.789 1.00 81.19 72 VAL A C 1
ATOM 523 O O . VAL A 1 72 ? -14.343 5.559 13.762 1.00 81.19 72 VAL A O 1
ATOM 526 N N . GLU A 1 73 ? -15.763 7.227 14.228 1.00 81.50 73 GLU A N 1
ATOM 527 C CA . GLU A 1 73 ? -16.792 6.353 14.807 1.00 81.50 73 GLU A CA 1
ATOM 528 C C . GLU A 1 73 ? -17.624 5.650 13.727 1.00 81.50 73 GLU A C 1
ATOM 530 O O . GLU A 1 73 ? -18.085 4.525 13.916 1.00 81.50 73 GLU A O 1
ATOM 535 N N . SER A 1 74 ? -17.815 6.302 12.579 1.00 81.94 74 SER A N 1
ATOM 536 C CA . SER A 1 74 ? -18.643 5.773 11.483 1.00 81.94 74 SER A CA 1
ATOM 537 C C . SER A 1 74 ? -17.857 4.952 10.461 1.00 81.94 74 SER A C 1
ATOM 539 O O . SER A 1 74 ? -18.445 4.117 9.769 1.00 81.94 74 SER A O 1
ATOM 541 N N . CYS A 1 75 ? -16.539 5.142 10.388 1.00 86.69 75 CYS A N 1
ATOM 542 C CA . CYS A 1 75 ? -15.686 4.449 9.429 1.00 86.69 75 CYS A CA 1
ATOM 543 C C . CYS A 1 75 ? -15.726 2.916 9.584 1.00 86.69 75 CYS A C 1
ATOM 545 O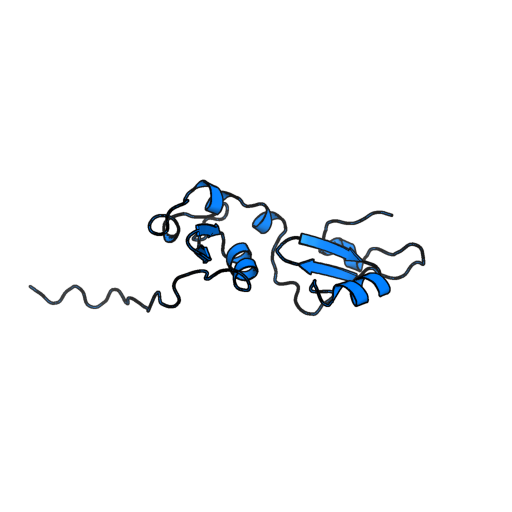 O . CYS A 1 75 ? -16.033 2.250 8.598 1.00 86.69 75 CYS A O 1
ATOM 547 N N . PRO A 1 76 ? -15.581 2.330 10.792 1.00 83.38 76 PRO A N 1
ATOM 548 C CA . PRO A 1 76 ? -15.629 0.873 10.966 1.00 83.38 76 PRO A CA 1
ATOM 549 C C . PRO A 1 76 ? -16.999 0.244 10.672 1.00 83.38 76 PRO A C 1
ATOM 551 O O . PRO A 1 76 ? -17.111 -0.972 10.555 1.00 83.38 76 PRO A O 1
ATOM 554 N N . SER A 1 77 ? -18.056 1.061 10.603 1.00 84.06 77 SER A N 1
ATOM 555 C CA . SER A 1 77 ? -19.415 0.615 10.259 1.00 84.06 77 SER A CA 1
ATOM 556 C C . SER A 1 77 ? -19.716 0.719 8.760 1.00 84.06 77 SER A C 1
ATOM 558 O O . SER A 1 77 ? -20.799 0.323 8.330 1.00 84.06 77 SER A O 1
ATOM 560 N N . SER A 1 78 ? -18.791 1.283 7.982 1.00 84.69 78 SER A N 1
ATOM 561 C CA . SER A 1 78 ? -18.896 1.411 6.531 1.00 84.69 78 SER A CA 1
ATOM 562 C C . SER A 1 78 ? -18.265 0.199 5.853 1.00 84.69 78 SER A C 1
ATOM 564 O O . SER A 1 78 ? -17.403 -0.468 6.430 1.00 84.69 78 SER A O 1
ATOM 566 N N . VAL A 1 79 ? -18.705 -0.080 4.628 1.00 83.25 79 VAL A N 1
ATOM 567 C CA . VAL A 1 79 ? -18.158 -1.166 3.817 1.00 83.25 79 VAL A CA 1
ATOM 568 C C . VAL A 1 79 ? -17.708 -0.656 2.462 1.00 83.25 79 VAL A C 1
ATOM 570 O O . VAL A 1 79 ? -18.243 0.335 1.960 1.00 83.25 79 VAL A O 1
ATOM 573 N N . ASP A 1 80 ? -16.727 -1.344 1.897 1.00 80.62 80 ASP A N 1
ATOM 574 C CA . ASP A 1 80 ? -16.236 -1.085 0.559 1.00 80.62 80 ASP A CA 1
ATOM 575 C C . ASP A 1 80 ? -17.178 -1.641 -0.528 1.00 80.62 80 ASP A C 1
ATOM 577 O O . ASP A 1 80 ? -18.265 -2.158 -0.229 1.00 80.62 80 ASP A O 1
ATOM 581 N N . ALA A 1 81 ? -16.803 -1.514 -1.804 1.00 77.56 81 ALA A N 1
ATOM 582 C CA . ALA A 1 81 ? -17.636 -1.965 -2.920 1.00 77.56 81 ALA A CA 1
ATOM 583 C C . ALA A 1 81 ? -17.876 -3.488 -2.922 1.00 77.56 81 ALA A C 1
ATOM 585 O O . ALA A 1 81 ? -18.893 -3.946 -3.455 1.00 77.56 81 ALA A O 1
ATOM 586 N N . ASP A 1 82 ? -16.986 -4.248 -2.284 1.00 76.94 82 ASP A N 1
ATOM 587 C CA . ASP A 1 82 ? -17.054 -5.700 -2.128 1.00 76.94 82 ASP A CA 1
ATOM 588 C C . ASP A 1 82 ? -17.730 -6.131 -0.815 1.00 76.94 82 ASP A C 1
ATOM 590 O O . ASP A 1 82 ? -17.976 -7.319 -0.581 1.00 76.94 82 ASP A O 1
ATOM 594 N N . GLY A 1 83 ? -18.116 -5.166 0.024 1.00 78.31 83 GLY A N 1
ATOM 595 C CA . GLY A 1 83 ? -18.786 -5.397 1.298 1.00 78.31 83 GLY A CA 1
ATOM 596 C C . GLY A 1 83 ? -17.834 -5.661 2.468 1.00 78.31 83 GLY A C 1
ATOM 597 O O . GLY A 1 83 ? -18.302 -6.083 3.531 1.00 78.31 83 GLY A O 1
ATOM 598 N N . SER A 1 84 ? -16.532 -5.424 2.308 1.00 82.50 84 SER A N 1
ATOM 599 C CA . SER A 1 84 ? -15.540 -5.547 3.381 1.00 82.50 84 SER A CA 1
ATOM 600 C C . SER A 1 84 ? -15.524 -4.296 4.254 1.00 82.50 84 SER A C 1
ATOM 602 O O . SER A 1 84 ? -15.769 -3.191 3.785 1.00 82.50 84 SER A O 1
ATOM 604 N N . ALA A 1 85 ? -15.250 -4.455 5.549 1.00 85.12 85 ALA A N 1
ATOM 605 C CA . ALA A 1 85 ? -15.274 -3.337 6.489 1.00 85.12 85 ALA A CA 1
ATOM 606 C C . ALA A 1 85 ? -14.145 -2.332 6.219 1.00 85.12 85 ALA A C 1
ATOM 608 O O . ALA A 1 85 ? -12.988 -2.715 6.027 1.00 85.12 85 ALA A O 1
ATOM 609 N N . CYS A 1 86 ? -14.475 -1.045 6.287 1.00 89.25 86 CYS A N 1
ATOM 610 C CA . CYS A 1 86 ? -13.488 0.016 6.170 1.00 89.25 86 CYS A CA 1
ATOM 611 C C . CYS A 1 86 ? -12.666 0.188 7.458 1.00 89.25 86 CYS A C 1
ATOM 613 O O . CYS A 1 86 ? -13.127 -0.052 8.576 1.00 89.25 86 CYS A O 1
ATOM 615 N N . VAL A 1 87 ? -11.432 0.653 7.296 1.00 90.50 87 VAL A N 1
ATOM 616 C CA . VAL A 1 87 ? -10.433 0.859 8.341 1.00 90.50 87 VAL A CA 1
ATOM 617 C C . VAL A 1 87 ? -10.142 2.347 8.484 1.00 90.50 87 VAL A C 1
ATOM 619 O O . VAL A 1 87 ? -9.793 3.034 7.523 1.00 90.50 87 VAL A O 1
ATOM 622 N N . TRP A 1 88 ? -10.241 2.859 9.710 1.00 91.38 88 TRP A N 1
ATOM 623 C CA . TRP A 1 88 ? -9.859 4.237 9.993 1.00 91.38 88 TRP A CA 1
ATOM 624 C C . TRP A 1 88 ? -8.340 4.370 10.086 1.00 91.38 88 TRP A C 1
ATOM 626 O O . TRP A 1 88 ? -7.695 3.684 10.878 1.00 91.38 88 TRP A O 1
ATOM 636 N N . CYS A 1 89 ? -7.772 5.291 9.316 1.00 90.19 89 CYS A N 1
ATOM 637 C CA . CYS A 1 89 ? -6.365 5.658 9.353 1.00 90.19 89 CYS A CA 1
ATOM 638 C C . CYS A 1 89 ? -6.205 7.112 9.789 1.00 90.19 89 CYS A C 1
ATOM 640 O O . CYS A 1 89 ? -6.896 7.995 9.291 1.00 90.19 89 CYS A O 1
ATOM 642 N N . SER A 1 90 ? -5.256 7.402 10.677 1.00 90.25 90 SER A N 1
ATOM 643 C CA . SER A 1 90 ? -4.991 8.762 11.155 1.00 90.25 90 SER A CA 1
ATOM 644 C C . SER A 1 90 ? -3.507 9.110 11.213 1.00 90.25 90 SER A C 1
ATOM 646 O O . SER A 1 90 ? -2.648 8.267 11.468 1.00 90.25 90 SER A O 1
ATOM 648 N N . ALA A 1 91 ? -3.197 10.383 10.976 1.00 86.62 91 ALA A N 1
ATOM 649 C CA . ALA A 1 91 ? -1.869 10.954 11.158 1.00 86.62 91 ALA A CA 1
ATOM 650 C C . ALA A 1 91 ? -1.988 12.447 11.480 1.00 86.62 91 ALA A C 1
ATOM 652 O O . ALA A 1 91 ? -2.817 13.147 10.916 1.00 86.62 91 ALA A O 1
ATOM 653 N N . ALA A 1 92 ? -1.163 12.960 12.397 1.00 82.69 92 ALA A N 1
ATOM 654 C CA . ALA A 1 92 ? -1.028 14.399 12.673 1.00 82.69 92 ALA A CA 1
ATOM 655 C C . ALA A 1 92 ? -2.353 15.197 12.835 1.00 82.69 92 ALA A C 1
ATOM 657 O O . ALA A 1 92 ? -2.413 16.374 12.484 1.00 82.69 92 ALA A O 1
ATOM 658 N N . GLY A 1 93 ? -3.406 14.579 13.383 1.00 78.69 93 GLY A N 1
ATOM 659 C CA . GLY A 1 93 ? -4.701 15.229 13.623 1.00 78.69 93 GLY A CA 1
ATOM 660 C C . GLY A 1 93 ? -5.670 15.237 12.436 1.00 78.69 93 GLY A C 1
ATOM 661 O O . GLY A 1 93 ? -6.738 15.833 12.556 1.00 78.69 93 GLY A O 1
ATOM 662 N N . PHE A 1 94 ? -5.336 14.576 11.325 1.00 82.56 94 PHE A N 1
ATOM 663 C CA . PHE A 1 94 ? -6.293 14.218 10.277 1.00 82.56 94 PHE A CA 1
ATOM 664 C C . PHE A 1 94 ? -6.536 12.707 10.286 1.00 82.56 94 PHE A C 1
ATOM 666 O O . PHE A 1 94 ? -5.695 11.936 10.760 1.00 82.56 94 PHE A O 1
ATOM 673 N N . GLY A 1 95 ? -7.671 12.283 9.740 1.00 86.81 95 GLY A N 1
ATOM 674 C CA . GLY A 1 95 ? -7.903 10.878 9.455 1.00 86.81 95 GLY A CA 1
ATOM 675 C C . GLY A 1 95 ? -8.754 10.669 8.216 1.00 86.81 95 GLY A C 1
ATOM 676 O O . GLY A 1 95 ? -9.335 11.609 7.673 1.00 86.81 95 GLY A O 1
ATOM 677 N N . VAL A 1 96 ? -8.718 9.439 7.735 1.00 89.19 96 VAL A N 1
ATOM 678 C CA . VAL A 1 96 ? -9.303 8.992 6.481 1.00 89.19 96 VAL A CA 1
ATOM 679 C C . VAL A 1 96 ? -9.755 7.551 6.650 1.00 89.19 96 VAL A C 1
ATOM 681 O O . VAL A 1 96 ? -9.102 6.761 7.330 1.00 89.19 96 VAL A O 1
ATOM 684 N N . CYS A 1 97 ? -10.880 7.219 6.037 1.00 90.00 97 CYS A N 1
ATOM 685 C CA . CYS A 1 97 ? -11.399 5.867 6.006 1.00 90.00 97 CYS A CA 1
ATOM 686 C C . CYS A 1 97 ? -10.923 5.178 4.720 1.00 90.00 97 CYS A C 1
ATOM 688 O O . CYS A 1 97 ? -11.094 5.727 3.631 1.00 90.00 97 CYS A O 1
ATOM 690 N N . LEU A 1 98 ? -10.276 4.022 4.853 1.00 87.69 98 LEU A N 1
ATOM 691 C CA . LEU A 1 98 ? -9.629 3.275 3.770 1.00 87.69 98 LEU A CA 1
ATOM 692 C C . LEU A 1 98 ? -10.111 1.825 3.776 1.00 87.69 98 LEU A C 1
ATOM 694 O O . LEU A 1 98 ? -10.487 1.318 4.828 1.00 87.69 98 LEU A O 1
ATOM 698 N N . ASN A 1 99 ? -10.078 1.136 2.639 1.00 86.62 99 ASN A N 1
ATOM 699 C CA . ASN A 1 99 ? -10.247 -0.321 2.647 1.00 86.62 99 ASN A CA 1
ATOM 700 C C . ASN A 1 99 ? -8.991 -1.022 3.209 1.00 86.62 99 ASN A C 1
ATOM 702 O O . ASN A 1 99 ? -8.008 -0.369 3.583 1.00 86.62 99 ASN A O 1
ATOM 706 N N . ALA A 1 100 ? -9.024 -2.352 3.301 1.00 83.56 100 ALA A N 1
ATOM 707 C CA . ALA A 1 100 ? -7.948 -3.136 3.906 1.00 83.56 100 ALA A CA 1
ATOM 708 C C . ALA A 1 100 ? -6.591 -2.904 3.216 1.00 83.56 100 ALA A C 1
ATOM 710 O O . ALA A 1 100 ? -5.622 -2.540 3.889 1.00 83.56 100 ALA A O 1
ATOM 711 N N . ASP A 1 101 ? -6.534 -3.015 1.891 1.00 79.69 101 ASP A N 1
ATOM 712 C CA . ASP A 1 101 ? -5.291 -2.883 1.125 1.00 79.69 101 ASP A CA 1
ATOM 713 C C . ASP A 1 101 ? -4.729 -1.461 1.149 1.00 79.69 101 ASP A C 1
ATOM 715 O O . ASP A 1 101 ? -3.526 -1.246 1.339 1.00 79.69 101 ASP A O 1
ATOM 719 N N . GLN A 1 102 ? -5.603 -0.460 1.035 1.00 78.56 102 GLN A N 1
ATOM 720 C CA . GLN A 1 102 ? -5.235 0.945 1.193 1.00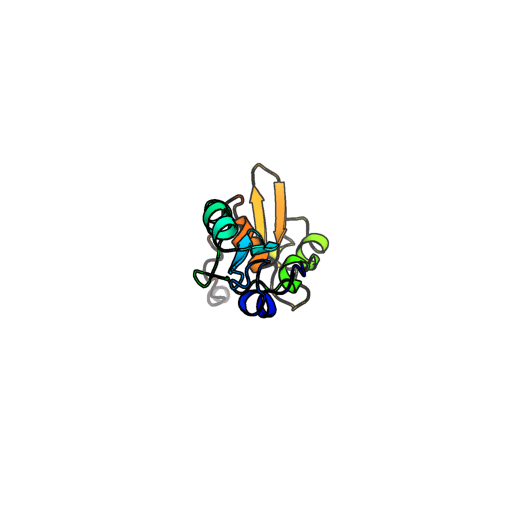 78.56 102 GLN A CA 1
ATOM 721 C C . GLN A 1 102 ? -4.710 1.224 2.609 1.00 78.56 102 GLN A C 1
ATOM 723 O O . GLN A 1 102 ? -3.740 1.969 2.772 1.00 78.56 102 GLN A O 1
ATOM 728 N N . SER A 1 103 ? -5.309 0.617 3.639 1.00 85.06 103 SER A N 1
ATOM 729 C CA . SER A 1 103 ? -4.852 0.756 5.023 1.00 85.06 103 SER A CA 1
ATOM 730 C C . SER A 1 103 ? -3.471 0.127 5.231 1.00 85.06 103 SER A C 1
ATOM 732 O O . SER A 1 103 ? -2.607 0.737 5.864 1.00 85.06 103 SER A O 1
ATOM 734 N N . ASP A 1 104 ? -3.214 -1.036 4.629 1.00 82.31 104 ASP A N 1
ATOM 735 C CA . ASP A 1 104 ? -1.921 -1.715 4.682 1.00 82.31 104 ASP A CA 1
ATOM 736 C C . ASP A 1 104 ? -0.825 -0.898 3.996 1.00 82.31 104 ASP A C 1
ATOM 738 O O . ASP A 1 104 ? 0.270 -0.735 4.546 1.00 82.31 104 ASP A O 1
ATOM 742 N N . ALA A 1 105 ? -1.142 -0.293 2.851 1.00 77.75 105 ALA A N 1
ATOM 743 C CA . ALA A 1 105 ? -0.254 0.638 2.166 1.00 77.75 105 ALA A CA 1
ATOM 744 C C . ALA A 1 105 ? -0.014 1.936 2.961 1.00 77.75 105 ALA A C 1
ATOM 746 O O . ALA A 1 105 ? 1.055 2.542 2.841 1.00 77.75 105 ALA A O 1
ATOM 747 N N . ALA A 1 106 ? -0.979 2.370 3.779 1.00 81.69 106 ALA A N 1
ATOM 748 C CA . ALA A 1 106 ? -0.895 3.594 4.572 1.00 81.69 106 ALA A CA 1
ATOM 749 C C . ALA A 1 106 ? -0.139 3.426 5.904 1.00 81.69 106 ALA A C 1
ATOM 751 O O . ALA A 1 106 ? 0.385 4.418 6.416 1.00 81.69 106 ALA A O 1
ATOM 752 N N . LYS A 1 107 ? -0.002 2.203 6.441 1.00 83.00 107 LYS A N 1
ATOM 753 C CA . LYS A 1 107 ? 0.699 1.902 7.715 1.00 83.00 107 LYS A CA 1
ATOM 754 C C . LYS A 1 107 ? 2.100 2.525 7.883 1.00 83.00 107 LYS A C 1
ATOM 756 O O . LYS A 1 107 ? 2.439 2.896 9.006 1.00 83.00 107 LYS A O 1
ATOM 761 N N . PRO A 1 108 ? 2.944 2.682 6.840 1.00 83.75 108 PRO A N 1
ATOM 762 C CA . PRO A 1 108 ? 4.233 3.370 6.976 1.00 83.75 108 PRO A CA 1
ATOM 763 C C . PRO A 1 108 ? 4.123 4.876 7.269 1.00 83.75 108 PRO A C 1
ATOM 765 O O . PRO A 1 108 ? 5.092 5.482 7.727 1.00 83.75 108 PRO A O 1
ATOM 768 N N . TYR A 1 109 ? 2.970 5.487 6.988 1.00 82.50 109 TYR A N 1
ATOM 769 C CA . TYR A 1 109 ? 2.745 6.934 7.057 1.00 82.50 109 TYR A CA 1
ATOM 770 C C . TYR A 1 109 ? 1.647 7.330 8.055 1.00 82.50 109 TYR A C 1
ATOM 772 O O . TYR A 1 109 ? 1.611 8.480 8.499 1.00 82.50 109 TYR A O 1
ATOM 780 N N . MET A 1 110 ? 0.755 6.399 8.398 1.00 87.69 110 MET A N 1
ATOM 781 C CA . MET A 1 110 ? -0.438 6.615 9.214 1.00 87.69 110 MET A CA 1
ATOM 782 C C . MET A 1 110 ? -0.650 5.465 10.201 1.00 87.69 110 MET A C 1
ATOM 784 O O . MET A 1 110 ? -0.255 4.330 9.953 1.00 87.69 110 MET A O 1
ATOM 788 N N . THR A 1 111 ? -1.330 5.753 11.308 1.00 90.38 111 THR A N 1
ATOM 789 C CA . THR A 1 111 ? -1.847 4.724 12.214 1.00 90.38 111 THR A CA 1
ATOM 790 C C . THR A 1 111 ? -3.199 4.261 11.692 1.00 90.38 111 THR A C 1
ATOM 792 O O . THR A 1 111 ? -4.137 5.055 11.677 1.00 90.38 111 THR A O 1
ATOM 795 N N . CYS A 1 112 ? -3.286 3.005 11.265 1.00 88.81 112 CYS A N 1
ATOM 796 C CA . CYS A 1 112 ? -4.476 2.410 10.663 1.00 88.81 112 CYS A CA 1
ATOM 797 C C . CYS A 1 112 ? -5.055 1.300 11.532 1.00 88.81 112 CYS A C 1
ATOM 799 O O . CYS A 1 112 ? -4.323 0.404 11.953 1.00 88.81 112 CYS A O 1
ATOM 801 N N . GLY A 1 113 ? -6.371 1.351 11.730 1.00 82.56 113 GLY A N 1
ATOM 802 C CA . GLY A 1 113 ? -7.107 0.465 12.615 1.00 82.56 113 GLY A CA 1
ATOM 803 C C . GLY A 1 113 ? -6.839 0.761 14.087 1.00 82.56 113 GLY A C 1
ATOM 804 O O . GLY A 1 113 ? -5.860 1.410 14.464 1.00 82.56 113 GLY A O 1
ATOM 805 N N . ASP A 1 114 ? -7.718 0.252 14.937 1.00 64.19 114 ASP A N 1
ATOM 806 C CA . ASP A 1 114 ? -7.405 0.117 16.346 1.00 64.19 114 ASP A CA 1
ATOM 807 C C . ASP A 1 114 ? -6.482 -1.096 16.491 1.00 64.19 114 ASP A C 1
ATOM 809 O O . ASP A 1 114 ? -6.922 -2.247 16.418 1.00 64.19 114 ASP A O 1
ATOM 813 N N . ASP A 1 115 ? -5.192 -0.868 16.747 1.00 46.47 115 ASP A N 1
ATOM 814 C CA . ASP A 1 115 ? -4.451 -1.810 17.582 1.00 46.47 115 ASP A CA 1
ATOM 815 C C . ASP A 1 115 ? -5.294 -1.961 18.859 1.00 46.47 115 ASP A C 1
ATOM 817 O O . ASP A 1 115 ? -5.232 -1.099 19.737 1.00 46.47 115 ASP A O 1
ATOM 821 N N . LYS A 1 116 ? -6.087 -3.045 18.927 1.00 39.78 116 LYS A N 1
ATOM 822 C CA . LYS A 1 116 ? -7.104 -3.416 19.938 1.00 39.78 116 LYS A CA 1
ATOM 823 C C . LYS A 1 116 ? -8.570 -3.133 19.548 1.00 39.78 116 LYS A C 1
ATOM 825 O O . LYS A 1 116 ? -9.303 -2.532 20.326 1.00 39.78 116 LYS A O 1
ATOM 830 N N . VAL A 1 117 ? -9.083 -3.809 18.521 1.00 38.34 117 VAL A N 1
ATOM 831 C CA . VAL A 1 117 ? -10.311 -4.586 18.779 1.00 38.34 117 VAL A CA 1
ATOM 832 C C . VAL A 1 117 ? -9.846 -5.870 19.449 1.00 38.34 117 VAL A C 1
ATOM 834 O O . VAL A 1 117 ? -9.589 -6.883 18.809 1.00 38.34 117 VAL A O 1
ATOM 837 N N . SER A 1 118 ? -9.602 -5.789 20.760 1.00 36.94 118 SER A N 1
ATOM 838 C CA . SER A 1 118 ? -9.583 -6.997 21.576 1.00 36.94 118 SER A CA 1
ATOM 839 C C . SER A 1 118 ? -10.856 -7.759 21.272 1.00 36.94 118 SER A C 1
ATOM 841 O O . SER A 1 118 ? -11.916 -7.134 21.254 1.00 36.94 118 SER A O 1
ATOM 843 N N . ASP A 1 119 ? -10.723 -9.063 21.074 1.00 39.75 119 ASP A N 1
ATOM 844 C CA . ASP A 1 119 ? -11.796 -10.041 21.145 1.00 39.75 119 ASP A CA 1
ATOM 845 C C . ASP A 1 119 ? -12.775 -9.656 22.269 1.00 39.75 119 ASP A C 1
ATOM 847 O O . ASP A 1 119 ? -12.578 -9.987 23.439 1.00 39.75 119 ASP A O 1
ATOM 851 N N . ILE A 1 120 ? -13.825 -8.901 21.940 1.00 43.84 120 ILE A N 1
ATOM 852 C CA . ILE A 1 120 ? -15.019 -8.860 22.768 1.00 43.84 120 ILE A CA 1
ATOM 853 C C . ILE A 1 120 ? -15.780 -10.093 22.317 1.00 43.84 120 ILE A C 1
ATOM 855 O O . ILE A 1 120 ? -16.661 -10.041 21.461 1.00 43.84 120 ILE A O 1
ATOM 859 N N . GLU A 1 121 ? -15.374 -11.227 22.882 1.00 44.34 121 GLU A N 1
ATOM 860 C CA . GLU A 1 121 ? -16.253 -12.370 23.052 1.00 44.34 121 GLU A CA 1
ATOM 861 C C . GLU A 1 121 ? -17.529 -11.820 23.701 1.00 44.34 121 GLU A C 1
ATOM 863 O O . GLU A 1 121 ? -17.552 -11.416 24.868 1.00 44.34 121 GLU A O 1
ATOM 868 N N . VAL A 1 122 ? -18.598 -11.727 22.912 1.00 48.03 122 VAL A N 1
ATOM 869 C CA . VAL A 1 122 ? -19.942 -11.407 23.395 1.00 48.03 122 VAL A CA 1
ATOM 870 C C . VAL A 1 122 ? -20.452 -12.639 24.151 1.00 48.03 122 VAL A C 1
ATOM 872 O O . VAL A 1 122 ? -21.348 -13.340 23.691 1.00 48.03 122 VAL A O 1
ATOM 875 N N . SER A 1 123 ? -19.843 -12.951 25.296 1.00 48.69 123 SER A N 1
ATOM 876 C CA . SER A 1 123 ? -20.277 -14.027 26.193 1.00 48.69 123 SER A CA 1
ATOM 877 C C . SER A 1 123 ? -20.561 -13.568 27.624 1.00 48.69 123 SER A C 1
ATOM 879 O O . SER A 1 123 ? -21.246 -14.291 28.338 1.00 48.69 123 SER A O 1
ATOM 881 N N . ASP A 1 124 ? -20.159 -12.356 28.032 1.00 47.09 124 ASP A N 1
ATOM 882 C CA . ASP A 1 124 ? -20.177 -11.981 29.461 1.00 47.09 124 ASP A CA 1
ATOM 883 C C . ASP A 1 124 ? -21.189 -10.874 29.852 1.00 47.09 124 ASP A C 1
ATOM 885 O O . ASP A 1 124 ? -21.166 -10.383 30.978 1.00 47.09 124 ASP A O 1
ATOM 889 N N . ILE A 1 125 ? -22.133 -10.485 28.979 1.00 55.50 125 ILE A N 1
ATOM 890 C CA . ILE A 1 125 ? -23.142 -9.432 29.281 1.00 55.50 125 ILE A CA 1
ATOM 891 C C . ILE A 1 125 ? -24.493 -9.980 29.815 1.00 55.50 125 ILE A C 1
ATOM 893 O O . ILE A 1 125 ? -25.431 -9.217 30.026 1.00 55.50 125 ILE A O 1
ATOM 897 N N . MET A 1 126 ? -24.629 -11.277 30.130 1.00 53.12 126 MET A N 1
ATOM 898 C CA . MET A 1 126 ? -25.900 -11.841 30.646 1.00 53.12 126 MET A CA 1
ATOM 899 C C . MET A 1 126 ? -25.854 -12.447 32.062 1.00 53.12 126 MET A C 1
ATOM 901 O O . MET A 1 126 ? -26.586 -13.395 32.327 1.00 53.12 126 MET A O 1
ATOM 905 N N . ASP A 1 127 ? -25.077 -11.892 32.997 1.00 47.28 127 ASP A N 1
ATOM 906 C CA . ASP A 1 127 ? -25.178 -12.272 34.423 1.00 47.28 127 ASP A CA 1
ATOM 907 C C . ASP A 1 127 ? -25.367 -11.049 35.340 1.00 47.28 127 ASP A C 1
ATOM 909 O O . ASP A 1 127 ? -24.541 -10.711 36.183 1.00 47.28 127 ASP A O 1
ATOM 913 N N . MET A 1 128 ? -26.472 -10.326 35.127 1.00 49.19 128 MET A N 1
ATOM 914 C CA . MET A 1 128 ? -27.103 -9.483 36.151 1.00 49.19 128 MET A CA 1
ATOM 915 C C . MET A 1 128 ? -28.625 -9.500 35.960 1.00 49.19 128 MET A C 1
ATOM 917 O O . MET A 1 128 ? -29.216 -8.527 35.489 1.00 49.19 128 MET A O 1
ATOM 921 N N . SER A 1 129 ? -29.263 -10.607 36.345 1.00 52.75 129 SER A N 1
ATOM 922 C CA . SER A 1 129 ? -30.690 -10.648 36.712 1.00 52.75 129 SER A CA 1
ATOM 923 C C . SER A 1 129 ? -31.018 -11.885 37.531 1.00 52.75 129 SER A C 1
ATOM 925 O O . SER A 1 129 ? -30.745 -12.989 37.013 1.00 52.75 129 SER A O 1
#

pLDDT: mean 71.91, std 14.99, range [36.94, 91.38]

Secondary structure (DSSP, 8-state):
------TTTGGG-B-TTSPBPEEEEETTEEEEE-HHHHHHHTTTSEESSS------HHHHH--HHHHH--STTTGGG-B-TTSPBPEEEEETTEEEEE-HHHHHHHTTTSEES-TT-----TTSS----

Organism: NCBI:txid420275

Radius of gyration: 19.58 Å; chains: 1; bounding box: 49×29×63 Å

Foldseek 3Di:
DPWPQDPVCQQVDADPVRAGWKWWDALLGITTHRPVVQVVCVVPTDIHPRDPPVRPNVQSVFCQLQPQDQDPVCQQVGATPVRAGWKWWDDPPGIGTGGPSNQVSCVVPTDIHPPDPPPPPVPPPPPDD

Sequence (129 aa):
FQESQDVESCPSSVDADGSACVWCSAAGFGVCLNADQSDAAKPYMTCGDDKVSDIEVSDIMDMSCFQESQDVESCPSSVDADGSACVWCSAAGFGVCLNADQSDAAKPYMTCGDDKVSDIEVSDIMDMS